Protein AF-A0A4Z2G639-F1 (afdb_monomer)

Sequence (132 aa):
MSANEDQEIGDLEDSKAFILDLAWPELYPEAAPQISLDAFFNNRISAETKQLILSQLEEQVEANLGTAMMYTLFEWAKENQEALMENHKPVVALISSIDASANMAKKKEKKEQLTKSQKRRILSRTGGKDDE

InterPro domains:
  IPR006575 RWD domain [PF05773] (12-80)
  IPR006575 RWD domain [PS50908] (1-84)
  IPR016135 Ubiquitin-conjugating enzyme/RWD-like [G3DSA:3.10.110.10] (2-94)
  IPR016135 Ubiquitin-conjugating enzyme/RWD-like [SSF54495] (10-85)
  IPR042770 RWD domain-containing protein 4 [PTHR21275] (9-131)

Radius of gyration: 25.1 Å; Cα contacts (8 Å, |Δi|>4): 125; chains: 1; bounding box: 51×89×40 Å

Mean predicted aligned error: 14.55 Å

Organism: NCBI:txid230148

Nearest PDB structures (foldseek):
  7e2m-assembly2_C  TM=7.318E-01  e=2.110E-03  Homo sapiens
  2dmf-assembly1_A  TM=6.689E-01  e=9.117E-04  Homo sapiens
  2ebm-assembly1_A  TM=7.159E-01  e=3.772E-03  Homo sapiens
  2yz0-assembly1_A  TM=6.755E-01  e=7.193E-03  Saccharomyces cerevisiae
  1whq-assembly1_A  TM=3.430E-01  e=1.036E+00  Mus musculus

Foldseek 3Di:
DKDKDKDWQDDLVDPLIAIKIWIGDPPPLQDFIDIDRPPPSCVQWDPVLRVLLVVVLVVQSVVQRPHDCVVVSRVVCNVCSCVSCVVTDGPPPPPPDPDDDDDDDDDDDDDDDDDPPVVPPDPDPDDDDDDD

pLDDT: mean 77.66, std 22.77, range [35.0, 97.44]

Secondary structure (DSSP, 8-state):
--EEEEEEES-TTSTT-EEEEEEE-TTTTTSPPEEE--SGGGGGS-HHHHHHHHHHHHHHHHHHTTS--HHHHHHHHHHTHHHHTTT--------S-------------------GGGGGSSSS--------

Structure (mmCIF, N/CA/C/O backbone):
data_AF-A0A4Z2G639-F1
#
_entry.id   AF-A0A4Z2G639-F1
#
loop_
_atom_site.group_PDB
_atom_site.id
_atom_site.type_symbol
_atom_site.label_atom_id
_atom_site.label_alt_id
_atom_site.label_comp_id
_atom_site.label_asym_id
_atom_site.label_entity_id
_atom_site.label_seq_id
_atom_site.pdbx_PDB_ins_code
_atom_site.Cartn_x
_atom_site.Cartn_y
_atom_site.Cartn_z
_atom_site.occupancy
_atom_site.B_iso_or_equiv
_atom_site.auth_seq_id
_atom_site.auth_comp_id
_atom_site.auth_asym_id
_atom_site.auth_atom_id
_atom_site.pdbx_PDB_model_num
ATOM 1 N N . MET A 1 1 ? -21.035 -6.588 3.935 1.00 56.69 1 MET A N 1
ATOM 2 C CA . MET A 1 1 ? -20.489 -6.781 2.574 1.00 56.69 1 MET A CA 1
ATOM 3 C C . MET A 1 1 ? -19.144 -6.087 2.522 1.00 56.69 1 MET A C 1
ATOM 5 O O . MET A 1 1 ? -19.097 -4.927 2.907 1.00 56.69 1 MET A O 1
ATOM 9 N N . SER A 1 2 ? -18.091 -6.752 2.049 1.00 70.69 2 SER A N 1
ATOM 10 C CA . SER A 1 2 ? -16.830 -6.074 1.718 1.00 70.69 2 SER A CA 1
ATOM 11 C C . SER A 1 2 ? -16.942 -5.357 0.377 1.00 70.69 2 SER A C 1
ATOM 13 O O . SER A 1 2 ? -17.541 -5.893 -0.558 1.00 70.69 2 SER A O 1
ATOM 15 N N . ALA A 1 3 ? -16.373 -4.159 0.299 1.00 84.31 3 ALA A N 1
ATOM 16 C CA . ALA A 1 3 ? -16.181 -3.419 -0.943 1.00 84.31 3 ALA A CA 1
ATOM 17 C C . ALA A 1 3 ? -14.723 -3.576 -1.398 1.00 84.31 3 ALA A C 1
ATOM 19 O O . ALA A 1 3 ? -13.850 -3.798 -0.564 1.00 84.31 3 ALA A O 1
ATOM 20 N N . ASN A 1 4 ? -14.463 -3.443 -2.696 1.00 91.00 4 ASN A N 1
ATOM 21 C CA . ASN A 1 4 ? -13.109 -3.394 -3.249 1.00 91.00 4 ASN A CA 1
ATOM 22 C C . ASN A 1 4 ? -13.046 -2.239 -4.248 1.00 91.00 4 ASN A C 1
ATOM 24 O O . ASN A 1 4 ? -14.062 -1.946 -4.885 1.00 91.00 4 ASN A O 1
ATOM 28 N N . GLU A 1 5 ? -11.887 -1.605 -4.372 1.00 94.19 5 GLU A N 1
ATOM 29 C CA . GLU A 1 5 ? -11.663 -0.484 -5.280 1.00 94.19 5 GLU A CA 1
ATOM 30 C C . GLU A 1 5 ? -10.229 -0.516 -5.807 1.00 94.19 5 GLU A C 1
ATOM 32 O O . GLU A 1 5 ? -9.272 -0.551 -5.031 1.00 94.19 5 GLU A O 1
ATOM 37 N N . ASP A 1 6 ? -10.098 -0.510 -7.131 1.00 94.75 6 ASP A N 1
ATOM 38 C CA . ASP A 1 6 ? -8.838 -0.448 -7.852 1.00 94.75 6 ASP A CA 1
ATOM 39 C C . ASP A 1 6 ? -8.622 0.942 -8.466 1.00 94.75 6 ASP A C 1
ATOM 41 O O . ASP A 1 6 ? -9.514 1.513 -9.095 1.00 94.75 6 ASP A O 1
ATOM 45 N N . GLN A 1 7 ? -7.423 1.504 -8.285 1.00 95.75 7 GLN A N 1
ATOM 46 C CA . GLN A 1 7 ? -7.056 2.805 -8.847 1.00 95.75 7 GLN A CA 1
ATOM 47 C C . GLN A 1 7 ? -5.692 2.777 -9.540 1.00 95.75 7 GLN A C 1
ATOM 49 O O . GLN A 1 7 ? -4.706 2.239 -9.036 1.00 95.75 7 GLN A O 1
ATOM 54 N N . GLU A 1 8 ? -5.640 3.423 -10.701 1.00 96.75 8 GLU A N 1
ATOM 55 C CA . GLU A 1 8 ? -4.419 3.718 -11.445 1.00 96.75 8 GLU A CA 1
ATOM 56 C C . GLU A 1 8 ? -3.624 4.821 -10.727 1.00 96.75 8 GLU A C 1
ATOM 58 O O . GLU A 1 8 ? -4.135 5.912 -10.451 1.00 96.75 8 GLU A O 1
ATOM 63 N N . ILE A 1 9 ? -2.368 4.521 -10.399 1.00 96.56 9 ILE A N 1
ATOM 64 C CA . ILE A 1 9 ? -1.421 5.435 -9.767 1.00 96.56 9 ILE A CA 1
ATOM 65 C C . ILE A 1 9 ? -0.387 5.836 -10.820 1.00 96.56 9 ILE A C 1
ATOM 67 O O . ILE A 1 9 ? 0.469 5.032 -11.199 1.00 96.56 9 ILE A O 1
ATOM 71 N N . GLY A 1 10 ? -0.491 7.079 -11.292 1.00 93.12 10 GLY A N 1
ATOM 72 C CA . GLY A 1 10 ? 0.260 7.602 -12.436 1.00 93.12 10 GLY A CA 1
ATOM 73 C C . GLY A 1 10 ? -0.454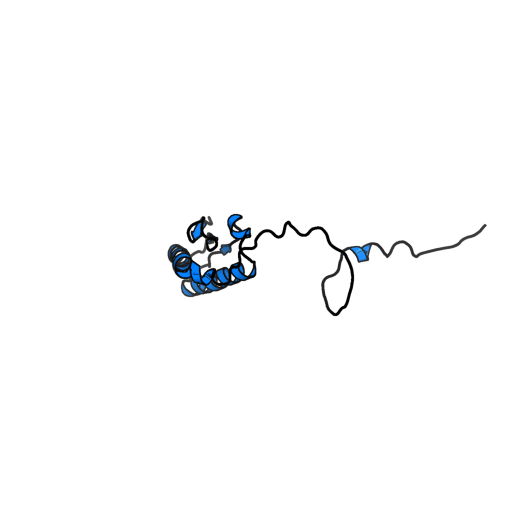 7.410 -13.777 1.00 93.12 10 GLY A C 1
ATOM 74 O O . GLY A 1 10 ? -1.551 6.862 -13.842 1.00 93.12 10 GLY A O 1
ATOM 75 N N . ASP A 1 11 ? 0.179 7.869 -14.856 1.00 92.25 11 ASP A N 1
ATOM 76 C CA . ASP A 1 11 ? -0.283 7.646 -16.232 1.00 92.25 11 ASP A CA 1
ATOM 77 C C . ASP A 1 11 ? 0.099 6.228 -16.689 1.00 92.25 11 ASP A C 1
ATOM 79 O O . ASP A 1 11 ? 1.267 5.854 -16.593 1.00 92.25 11 ASP A O 1
ATOM 83 N N . LEU A 1 12 ? -0.841 5.430 -17.208 1.00 86.38 12 LEU A N 1
ATOM 84 C CA . LEU A 1 12 ? -0.563 4.058 -17.659 1.00 86.38 12 LEU A CA 1
ATOM 85 C C . LEU A 1 12 ? 0.533 3.961 -18.740 1.00 86.38 12 LEU A C 1
ATOM 87 O O . LEU A 1 12 ? 1.171 2.905 -18.859 1.00 86.38 12 LEU A O 1
ATOM 91 N N . GLU A 1 13 ? 0.764 5.030 -19.511 1.00 86.44 13 GLU A N 1
ATOM 92 C CA . GLU A 1 13 ? 1.862 5.114 -20.481 1.00 86.44 13 GLU A CA 1
ATOM 93 C C . GLU A 1 13 ? 3.245 5.241 -19.805 1.00 86.44 13 GLU A C 1
ATOM 95 O O . GLU A 1 13 ? 4.258 4.849 -20.392 1.00 86.44 13 GLU A O 1
ATOM 100 N N . ASP A 1 14 ? 3.311 5.701 -18.550 1.00 88.56 14 ASP A N 1
ATOM 101 C CA . ASP A 1 14 ? 4.543 5.746 -17.762 1.00 88.56 14 ASP A CA 1
ATOM 102 C C . ASP A 1 14 ? 4.950 4.345 -17.278 1.00 88.56 14 ASP A C 1
ATOM 104 O O . ASP A 1 14 ? 4.170 3.571 -16.722 1.00 88.56 14 ASP A O 1
ATOM 108 N N . SER A 1 15 ? 6.239 4.045 -17.415 1.00 88.25 15 SER A N 1
ATOM 109 C CA . SER A 1 15 ? 6.935 2.924 -16.780 1.00 88.25 15 SER A CA 1
ATOM 110 C C . SER A 1 15 ? 6.800 2.858 -15.251 1.00 88.25 15 SER A C 1
ATOM 112 O O . SER A 1 15 ? 6.855 1.760 -14.693 1.00 88.25 15 SER A O 1
ATOM 114 N N . LYS A 1 16 ? 6.614 3.999 -14.572 1.00 91.62 16 LYS A N 1
ATOM 115 C CA . LYS A 1 16 ? 6.418 4.086 -13.120 1.00 91.62 16 LYS A CA 1
ATOM 116 C C . LYS A 1 16 ? 4.959 3.953 -12.678 1.00 91.62 16 LYS A C 1
ATOM 118 O O . LYS A 1 16 ? 4.710 3.995 -11.478 1.00 91.62 16 LYS A O 1
ATOM 123 N N . ALA A 1 17 ? 3.983 3.817 -13.573 1.00 94.94 17 ALA A N 1
ATOM 124 C CA . ALA A 1 17 ? 2.603 3.630 -13.128 1.00 94.94 17 ALA A CA 1
ATOM 125 C C . ALA A 1 17 ? 2.338 2.216 -12.592 1.00 94.94 17 ALA A C 1
ATOM 127 O O . ALA A 1 17 ? 2.986 1.240 -12.999 1.00 94.94 17 ALA A O 1
ATOM 128 N N . PHE A 1 18 ? 1.351 2.097 -11.710 1.00 95.88 18 PHE A N 1
ATOM 129 C CA . PHE A 1 18 ? 0.865 0.825 -11.176 1.00 95.88 18 PHE A CA 1
ATOM 130 C C . PHE A 1 18 ? -0.626 0.907 -10.835 1.00 95.88 18 PHE A C 1
ATOM 132 O O . PHE A 1 18 ? -1.164 1.992 -10.653 1.00 95.88 18 PHE A O 1
ATOM 139 N N . ILE A 1 19 ? -1.299 -0.240 -10.754 1.00 96.94 19 ILE A N 1
ATOM 140 C CA . ILE A 1 19 ? -2.681 -0.333 -10.264 1.00 96.94 19 ILE A CA 1
ATOM 141 C C . ILE A 1 19 ? -2.632 -0.745 -8.793 1.00 96.94 19 ILE A C 1
ATOM 143 O O . ILE A 1 19 ? -2.011 -1.757 -8.463 1.00 96.94 19 ILE A O 1
ATOM 147 N N . LEU A 1 20 ? -3.268 0.027 -7.918 1.00 97.31 20 LEU A N 1
ATOM 148 C CA . LEU A 1 20 ? -3.415 -0.279 -6.499 1.00 97.31 20 LEU A CA 1
ATOM 149 C C . LEU A 1 20 ? -4.822 -0.825 -6.242 1.00 97.31 20 LEU A C 1
ATOM 151 O O . LEU A 1 20 ? -5.789 -0.135 -6.542 1.00 97.31 20 LEU A O 1
ATOM 155 N N . ASP A 1 21 ? -4.927 -2.037 -5.697 1.00 96.69 21 ASP A N 1
ATOM 156 C CA . ASP A 1 21 ? -6.198 -2.692 -5.353 1.00 96.69 21 ASP A CA 1
ATOM 157 C C . ASP A 1 21 ? -6.366 -2.718 -3.827 1.00 96.69 21 ASP A C 1
ATOM 159 O O . ASP A 1 21 ? -5.476 -3.192 -3.109 1.00 96.69 21 ASP A O 1
ATOM 163 N N . LEU A 1 22 ? -7.480 -2.172 -3.331 1.00 95.25 22 LEU A N 1
ATOM 164 C CA . LEU A 1 22 ? -7.814 -2.085 -1.910 1.00 95.25 22 LEU A CA 1
ATOM 165 C C . LEU A 1 22 ? -9.144 -2.789 -1.621 1.00 95.25 22 LEU A C 1
ATOM 167 O O . LEU A 1 22 ? -10.199 -2.398 -2.121 1.00 95.25 22 LEU A O 1
ATOM 171 N N . ALA A 1 23 ? -9.100 -3.792 -0.744 1.00 94.44 23 ALA A N 1
ATOM 172 C CA . ALA A 1 23 ? -10.259 -4.549 -0.284 1.00 94.44 23 ALA A CA 1
ATOM 173 C C . ALA A 1 23 ? -10.605 -4.194 1.172 1.00 94.44 23 ALA A C 1
ATOM 175 O O . ALA A 1 23 ? -9.814 -4.398 2.099 1.00 94.44 23 ALA A O 1
ATOM 176 N N . TRP A 1 24 ? -11.815 -3.678 1.386 1.00 89.31 24 TRP A N 1
ATOM 177 C CA . TRP A 1 24 ? -12.291 -3.166 2.671 1.00 89.31 24 TRP A CA 1
ATOM 178 C C . TRP A 1 24 ? -13.007 -4.277 3.467 1.00 89.31 24 TRP A C 1
ATOM 180 O O . TRP A 1 24 ? -14.029 -4.806 3.004 1.00 89.31 24 TRP A O 1
ATOM 190 N N . PRO A 1 25 ? -12.530 -4.668 4.665 1.00 92.94 25 PRO A N 1
ATOM 191 C CA . PRO A 1 25 ? -13.255 -5.610 5.515 1.00 92.94 25 PRO A CA 1
ATOM 192 C C . PRO A 1 25 ? -14.563 -4.998 6.035 1.00 92.94 25 PRO A C 1
ATOM 194 O O . PRO A 1 25 ? -14.715 -3.785 6.130 1.00 92.94 25 PRO A O 1
ATOM 197 N N . GLU A 1 26 ? -15.500 -5.846 6.459 1.00 93.00 26 GLU A N 1
ATOM 198 C CA . GLU A 1 26 ? -16.774 -5.411 7.064 1.00 93.00 26 GLU A CA 1
ATOM 199 C C . GLU A 1 26 ? -16.602 -4.641 8.392 1.00 93.00 26 GLU A C 1
ATOM 201 O O . GLU A 1 26 ? -17.528 -3.974 8.841 1.00 93.00 26 GLU A O 1
ATOM 206 N N . LEU A 1 27 ? -15.412 -4.715 8.998 1.00 93.06 27 LEU A N 1
ATOM 207 C CA . LEU A 1 27 ? -15.015 -3.993 10.212 1.00 93.06 27 LEU A CA 1
ATOM 208 C C . LEU A 1 27 ? -14.160 -2.743 9.922 1.00 93.06 27 LEU A C 1
ATOM 210 O O . LEU A 1 27 ? -13.477 -2.262 10.815 1.00 93.06 27 LEU A O 1
ATOM 214 N N . TYR A 1 28 ? -14.112 -2.251 8.685 1.00 91.50 28 TYR A N 1
ATOM 215 C CA . TYR A 1 28 ? -13.417 -1.004 8.357 1.00 91.50 28 TYR A CA 1
ATOM 216 C C . TYR A 1 28 ? -14.220 0.222 8.854 1.00 91.50 28 TYR A C 1
ATOM 218 O O . TYR A 1 28 ? -15.435 0.249 8.633 1.00 91.50 28 TYR A O 1
ATOM 226 N N . PRO A 1 29 ? -13.584 1.266 9.433 1.00 93.88 29 PRO A N 1
ATOM 227 C CA . PRO A 1 29 ? -12.137 1.523 9.518 1.00 93.88 29 PRO A CA 1
ATOM 228 C C . PRO A 1 29 ? -11.397 0.942 10.737 1.00 93.88 29 PRO A C 1
ATOM 230 O O . PRO A 1 29 ? -10.187 1.133 10.859 1.00 93.88 29 PRO A O 1
ATOM 233 N N . GLU A 1 30 ? -12.080 0.254 11.650 1.00 93.12 30 GLU A N 1
ATOM 234 C CA . GLU A 1 30 ? -11.477 -0.372 12.835 1.00 93.12 30 GLU A CA 1
ATOM 235 C C . GLU A 1 30 ? -10.534 -1.541 12.485 1.00 93.12 30 GLU A C 1
ATOM 237 O O . GLU A 1 30 ? -9.626 -1.862 13.254 1.00 93.12 30 GLU A O 1
ATOM 242 N N . ALA A 1 31 ? -10.722 -2.159 11.318 1.00 93.12 31 ALA A N 1
ATOM 243 C CA . ALA A 1 31 ? -9.832 -3.139 10.712 1.00 93.12 31 ALA A CA 1
ATOM 244 C C . ALA A 1 31 ? -9.160 -2.578 9.447 1.00 93.12 31 ALA A C 1
ATOM 246 O O . ALA A 1 31 ? -9.798 -1.920 8.623 1.00 93.12 31 ALA A O 1
ATOM 247 N N . ALA A 1 32 ? -7.875 -2.898 9.287 1.00 94.38 32 ALA A N 1
ATOM 248 C CA . ALA A 1 32 ? -7.059 -2.512 8.141 1.00 94.38 32 ALA A CA 1
ATOM 249 C C . ALA A 1 32 ? -7.628 -3.034 6.802 1.00 94.38 32 ALA A C 1
ATOM 251 O O . ALA A 1 32 ? -8.120 -4.167 6.756 1.00 94.38 32 ALA A O 1
ATOM 252 N N . PRO A 1 33 ? -7.527 -2.262 5.702 1.00 95.25 33 PRO A N 1
ATOM 253 C CA . PRO A 1 33 ? -7.768 -2.790 4.365 1.00 95.25 33 PRO A CA 1
ATOM 254 C C . PRO A 1 33 ? -6.742 -3.862 3.996 1.00 95.25 33 PRO A C 1
ATOM 256 O O . PRO A 1 33 ? -5.585 -3.812 4.413 1.00 95.25 33 PRO A O 1
ATOM 259 N N . GLN A 1 34 ? -7.150 -4.801 3.149 1.00 95.25 34 GLN A N 1
ATOM 260 C CA . GLN A 1 34 ? -6.217 -5.671 2.447 1.00 95.25 34 GLN A CA 1
ATOM 261 C C . GLN A 1 34 ? -5.737 -4.953 1.180 1.00 95.25 34 GLN A C 1
ATOM 263 O O . GLN A 1 34 ? -6.548 -4.565 0.343 1.00 95.25 34 GLN A O 1
ATOM 268 N N . ILE A 1 35 ? -4.420 -4.806 1.040 1.00 95.94 35 ILE A N 1
ATOM 269 C CA . ILE A 1 35 ? -3.773 -4.152 -0.103 1.00 95.94 35 ILE A CA 1
ATOM 270 C C . ILE A 1 35 ? -3.224 -5.217 -1.058 1.00 95.94 35 ILE A C 1
ATOM 272 O O . ILE A 1 35 ? -2.579 -6.169 -0.613 1.00 95.94 35 ILE A O 1
ATOM 276 N N . SER A 1 36 ? -3.444 -5.066 -2.366 1.00 96.19 36 SER A N 1
ATOM 277 C CA . SER A 1 36 ? -2.835 -5.914 -3.395 1.00 96.19 36 SER A CA 1
ATOM 278 C C . SER A 1 36 ? -2.228 -5.109 -4.548 1.00 96.19 36 SER A C 1
ATOM 280 O O . SER A 1 36 ? -2.648 -4.006 -4.892 1.00 96.19 36 SER A O 1
ATOM 282 N N . LEU A 1 37 ? -1.210 -5.715 -5.162 1.00 96.56 37 LEU A N 1
ATOM 283 C CA . LEU A 1 37 ? -0.568 -5.280 -6.400 1.00 96.56 37 LEU A CA 1
ATOM 284 C C . LEU A 1 37 ? -0.577 -6.413 -7.446 1.00 96.56 37 LEU A C 1
ATOM 286 O O . LEU A 1 37 ? 0.306 -6.464 -8.309 1.00 96.56 37 LEU A O 1
ATOM 290 N N . ASP A 1 38 ? -1.543 -7.333 -7.374 1.00 95.44 38 ASP A N 1
ATOM 291 C CA . ASP A 1 38 ? -1.642 -8.525 -8.236 1.00 95.44 38 ASP A CA 1
ATOM 292 C C . ASP A 1 38 ? -2.332 -8.272 -9.588 1.00 95.44 38 ASP A C 1
ATOM 294 O O . ASP A 1 38 ? -2.367 -9.161 -10.444 1.00 95.44 38 ASP A O 1
ATOM 298 N N . ALA A 1 39 ? -2.823 -7.050 -9.823 1.00 95.06 39 ALA A N 1
ATOM 299 C CA . ALA A 1 39 ? -3.349 -6.617 -11.114 1.00 95.06 39 ALA A CA 1
ATOM 300 C C . ALA A 1 39 ? -2.367 -6.933 -12.260 1.00 95.06 39 ALA A C 1
ATOM 302 O O . ALA A 1 39 ? -1.160 -6.701 -12.151 1.00 95.06 39 ALA A O 1
ATOM 303 N N . PHE A 1 40 ? -2.881 -7.425 -13.395 1.00 93.75 40 PHE A N 1
ATOM 304 C CA . PHE A 1 40 ? -2.054 -7.919 -14.508 1.00 93.75 40 PHE A CA 1
ATOM 305 C C . PHE A 1 40 ? -1.037 -6.885 -15.025 1.00 93.75 40 PHE A C 1
ATOM 307 O O . PHE A 1 40 ? 0.086 -7.241 -15.384 1.00 93.75 40 PHE A O 1
ATOM 314 N N . PHE A 1 41 ? -1.410 -5.603 -15.009 1.00 92.56 41 PHE A N 1
ATOM 315 C CA . PHE A 1 41 ? -0.549 -4.472 -15.356 1.00 92.56 41 PHE A CA 1
ATOM 316 C C . PHE A 1 41 ? 0.750 -4.434 -14.530 1.00 92.56 41 PHE A C 1
ATOM 318 O O . PHE A 1 41 ? 1.839 -4.205 -15.061 1.00 92.56 41 PHE A O 1
ATOM 325 N N . ASN A 1 42 ? 0.665 -4.779 -13.243 1.00 94.88 42 ASN A N 1
ATOM 326 C CA . ASN A 1 42 ? 1.786 -4.768 -12.308 1.00 94.88 42 ASN A CA 1
ATOM 327 C C . ASN A 1 42 ? 2.755 -5.944 -12.502 1.00 94.88 42 ASN A C 1
ATOM 329 O O . ASN A 1 42 ? 3.751 -6.029 -11.787 1.00 94.88 42 ASN A O 1
ATOM 333 N N . ASN A 1 43 ? 2.514 -6.867 -13.440 1.00 92.94 43 ASN A N 1
ATOM 334 C CA . ASN A 1 43 ? 3.453 -7.959 -13.739 1.00 92.94 43 ASN A CA 1
ATOM 335 C C . ASN A 1 43 ? 4.802 -7.463 -14.289 1.00 92.94 43 ASN A C 1
ATOM 337 O O . ASN A 1 43 ? 5.789 -8.193 -14.236 1.00 92.94 43 ASN A O 1
ATOM 341 N N . ARG A 1 44 ? 4.861 -6.216 -14.780 1.00 89.75 44 ARG A N 1
ATOM 342 C CA . ARG A 1 44 ? 6.110 -5.536 -15.158 1.00 89.75 44 ARG A CA 1
ATOM 343 C C . ARG A 1 44 ? 6.980 -5.138 -13.955 1.00 89.75 44 ARG A C 1
ATOM 345 O O . ARG A 1 44 ? 8.177 -4.922 -14.124 1.00 89.75 44 ARG A O 1
ATOM 352 N N . ILE A 1 45 ? 6.389 -5.059 -12.759 1.00 91.81 45 ILE A N 1
ATOM 353 C CA . ILE A 1 45 ? 7.009 -4.578 -11.518 1.00 91.81 45 ILE A CA 1
ATOM 354 C C . ILE A 1 45 ? 7.671 -5.747 -10.783 1.00 91.81 45 ILE A C 1
ATOM 356 O O . ILE A 1 45 ? 7.065 -6.805 -10.599 1.00 91.81 45 ILE A O 1
ATOM 360 N N . SER A 1 46 ? 8.922 -5.563 -10.348 1.00 91.56 46 SER A N 1
ATOM 361 C CA . SER A 1 46 ? 9.657 -6.589 -9.604 1.00 91.56 46 SER A CA 1
ATOM 362 C C . SER A 1 46 ? 9.004 -6.864 -8.244 1.00 91.56 46 SER A C 1
ATOM 364 O O . SER A 1 46 ? 8.404 -5.979 -7.632 1.00 91.56 46 SER A O 1
ATOM 366 N N . ALA A 1 47 ? 9.154 -8.091 -7.736 1.00 92.06 47 ALA A N 1
ATOM 367 C CA . ALA A 1 47 ? 8.629 -8.454 -6.419 1.00 92.06 47 ALA A CA 1
ATOM 368 C C . ALA A 1 47 ? 9.199 -7.561 -5.299 1.00 92.06 47 ALA A C 1
ATOM 370 O O . ALA A 1 47 ? 8.466 -7.183 -4.395 1.00 92.06 47 ALA A O 1
ATOM 371 N N . GLU A 1 48 ? 10.473 -7.172 -5.394 1.00 92.56 48 GLU A N 1
ATOM 372 C CA . GLU A 1 48 ? 11.134 -6.248 -4.464 1.00 92.56 48 GLU A CA 1
ATOM 373 C C . GLU A 1 48 ? 10.456 -4.869 -4.439 1.00 92.56 48 GLU A C 1
ATOM 375 O O . GLU A 1 48 ? 10.091 -4.389 -3.369 1.00 92.56 48 GLU A O 1
ATOM 380 N N . THR A 1 49 ? 10.188 -4.270 -5.607 1.00 93.75 49 THR A N 1
ATOM 381 C CA . THR A 1 49 ? 9.460 -2.994 -5.690 1.00 93.75 49 THR A CA 1
ATOM 382 C C . THR A 1 49 ? 8.022 -3.135 -5.182 1.00 93.75 49 THR A C 1
ATOM 384 O O . THR A 1 49 ? 7.564 -2.277 -4.436 1.00 93.75 49 THR A O 1
ATOM 387 N N . LYS A 1 50 ? 7.317 -4.238 -5.487 1.00 95.12 50 LYS A N 1
ATOM 388 C CA . LYS A 1 50 ? 5.974 -4.485 -4.925 1.00 95.12 50 LYS A CA 1
ATOM 389 C C . LYS A 1 50 ? 5.988 -4.559 -3.394 1.00 95.12 50 LYS A C 1
ATOM 391 O O . LYS A 1 50 ? 5.111 -3.989 -2.758 1.00 95.12 50 LYS A O 1
ATOM 396 N N . GLN A 1 51 ? 6.971 -5.237 -2.797 1.00 95.50 51 GLN A N 1
ATOM 397 C CA . GLN A 1 51 ? 7.105 -5.322 -1.337 1.00 95.50 51 GLN A CA 1
ATOM 398 C C . GLN A 1 51 ? 7.436 -3.961 -0.706 1.00 95.50 51 GLN A C 1
ATOM 400 O O . GLN A 1 51 ? 6.878 -3.640 0.336 1.00 95.50 51 GLN A O 1
ATOM 405 N N . LEU A 1 52 ? 8.269 -3.136 -1.354 1.00 95.56 52 LEU A N 1
ATOM 406 C CA . LEU A 1 52 ? 8.535 -1.761 -0.913 1.00 95.56 52 LEU A CA 1
ATOM 407 C C . LEU A 1 52 ? 7.262 -0.896 -0.903 1.00 95.56 52 LEU A C 1
ATOM 409 O O . LEU A 1 52 ? 7.047 -0.146 0.047 1.00 95.56 52 LEU A O 1
ATOM 413 N N . ILE A 1 53 ? 6.426 -1.006 -1.942 1.00 96.31 53 ILE A N 1
ATOM 414 C CA . ILE A 1 53 ? 5.159 -0.265 -2.036 1.00 96.31 53 ILE A CA 1
ATOM 415 C C . ILE A 1 53 ? 4.191 -0.708 -0.936 1.00 96.31 53 ILE A C 1
ATOM 417 O O . ILE A 1 5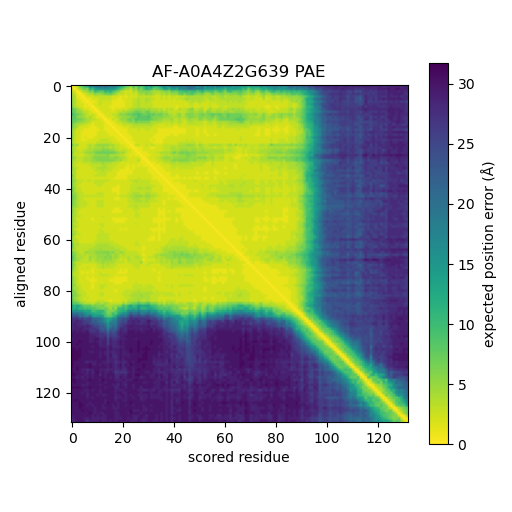3 ? 3.641 0.137 -0.235 1.00 96.31 53 ILE A O 1
ATOM 421 N N . LEU A 1 54 ? 4.016 -2.022 -0.757 1.00 97.06 54 LEU A N 1
ATOM 422 C CA . LEU A 1 54 ? 3.147 -2.575 0.285 1.00 97.06 54 LEU A CA 1
ATOM 423 C C . LEU A 1 54 ? 3.605 -2.139 1.682 1.00 97.06 54 LEU A C 1
ATOM 425 O O . LEU A 1 54 ? 2.795 -1.609 2.430 1.00 97.06 54 LEU A O 1
ATOM 429 N N . SER A 1 55 ? 4.901 -2.252 1.991 1.00 97.12 55 SER A N 1
ATOM 430 C CA . SER A 1 55 ? 5.458 -1.853 3.292 1.00 97.12 55 SER A CA 1
ATOM 431 C C . SER A 1 55 ? 5.209 -0.377 3.621 1.00 97.12 55 SER A C 1
ATOM 433 O O . SER A 1 55 ? 4.873 -0.060 4.755 1.00 97.12 55 SER A O 1
ATOM 435 N N . GLN 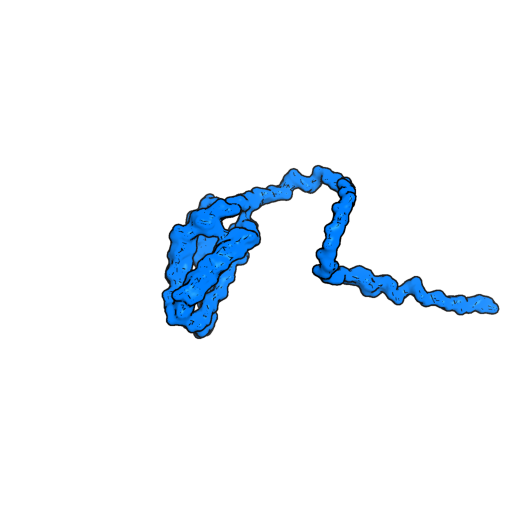A 1 56 ? 5.350 0.534 2.651 1.00 97.06 56 GLN A N 1
ATOM 436 C CA . GLN A 1 56 ? 5.099 1.960 2.898 1.00 97.06 56 GLN A CA 1
ATOM 437 C C . GLN A 1 56 ? 3.603 2.288 3.020 1.00 97.06 56 GLN A C 1
ATOM 439 O O . GLN A 1 56 ? 3.230 3.175 3.785 1.00 97.06 56 GLN A O 1
ATOM 444 N N . LEU A 1 57 ? 2.732 1.571 2.302 1.00 96.94 57 LEU A N 1
ATOM 445 C CA . LEU A 1 57 ? 1.283 1.715 2.457 1.00 96.94 57 LEU A CA 1
ATOM 446 C C . LEU A 1 57 ? 0.781 1.121 3.780 1.00 96.94 57 LEU A C 1
ATOM 448 O O . LEU A 1 57 ? -0.129 1.688 4.379 1.00 96.94 57 LEU A O 1
ATOM 452 N N . GLU A 1 58 ? 1.386 0.037 4.272 1.00 96.31 58 GLU A N 1
ATOM 453 C CA . GLU A 1 58 ? 1.112 -0.523 5.602 1.00 96.31 58 GLU A CA 1
ATOM 454 C C . GLU A 1 58 ? 1.418 0.498 6.715 1.00 96.31 58 GLU A C 1
ATOM 456 O O . GLU A 1 58 ? 0.589 0.682 7.605 1.00 96.31 58 GLU A O 1
ATOM 461 N N . GLU A 1 59 ? 2.515 1.262 6.616 1.00 97.25 59 GLU A N 1
ATOM 462 C CA . GLU A 1 59 ? 2.795 2.380 7.538 1.00 97.25 59 GLU A CA 1
ATOM 463 C C . GLU A 1 59 ? 1.687 3.453 7.512 1.00 97.25 59 GLU A C 1
ATOM 465 O O . GLU A 1 59 ? 1.283 3.957 8.564 1.00 97.25 59 GLU A O 1
ATOM 470 N N . GLN A 1 60 ? 1.141 3.782 6.332 1.00 97.00 60 GLN A N 1
ATOM 471 C CA . GLN A 1 60 ? 0.009 4.715 6.228 1.00 97.00 60 GLN A CA 1
ATOM 472 C C . GLN A 1 60 ? -1.286 4.130 6.811 1.00 97.00 60 GLN A C 1
ATOM 474 O O . GLN A 1 60 ? -2.071 4.865 7.415 1.00 97.00 60 GLN A O 1
ATOM 479 N N . VAL A 1 61 ? -1.515 2.822 6.668 1.00 96.31 61 VAL A N 1
ATOM 480 C CA . VAL A 1 61 ? -2.661 2.129 7.273 1.00 96.31 61 VAL A CA 1
ATOM 481 C C . VAL A 1 61 ? -2.576 2.158 8.797 1.00 96.31 61 VAL A C 1
ATOM 483 O O . VAL A 1 61 ? -3.557 2.525 9.445 1.00 96.31 61 VAL A O 1
ATOM 486 N N . GLU A 1 62 ? -1.421 1.827 9.382 1.00 95.69 62 GLU A N 1
ATOM 487 C CA . GLU A 1 62 ? -1.227 1.875 10.837 1.00 95.69 62 GLU A CA 1
ATOM 488 C C . GLU A 1 62 ? -1.420 3.295 11.390 1.00 95.69 62 GLU A C 1
ATOM 490 O O . GLU A 1 62 ? -2.096 3.475 12.404 1.00 95.69 62 GLU A O 1
ATOM 495 N N . ALA A 1 63 ? -0.902 4.313 10.694 1.00 95.62 63 ALA A N 1
ATOM 496 C CA . ALA A 1 63 ? -1.027 5.714 11.098 1.00 95.62 63 ALA A CA 1
ATOM 497 C C . ALA A 1 63 ? -2.473 6.252 11.074 1.00 95.62 63 ALA A C 1
ATOM 499 O O . ALA A 1 63 ? -2.773 7.212 11.785 1.00 95.62 63 ALA A O 1
ATOM 500 N N . ASN A 1 64 ? -3.366 5.652 10.275 1.00 94.81 64 ASN A N 1
ATOM 501 C CA . ASN A 1 64 ? -4.747 6.114 10.090 1.00 94.81 64 ASN A CA 1
ATOM 502 C C . ASN A 1 64 ? -5.813 5.133 10.627 1.00 94.81 64 ASN A C 1
ATOM 504 O O . ASN A 1 64 ? -7.010 5.383 10.451 1.00 94.81 64 ASN A O 1
ATOM 508 N N . LEU A 1 65 ? -5.425 4.026 11.272 1.00 95.31 65 LEU A N 1
ATOM 509 C CA . LEU A 1 65 ? -6.347 2.982 11.738 1.00 95.31 65 LEU A CA 1
ATOM 510 C C . LEU A 1 65 ? -7.447 3.537 12.665 1.00 95.31 65 LEU A C 1
ATOM 512 O O . LEU A 1 65 ? -7.191 4.362 13.541 1.00 95.31 65 LEU A O 1
ATOM 516 N N . GLY A 1 66 ? -8.693 3.090 12.469 1.00 93.38 66 GLY A N 1
ATOM 517 C CA . GLY A 1 66 ? -9.867 3.656 13.145 1.00 93.38 66 GLY A CA 1
ATOM 518 C C . GLY A 1 66 ? -10.391 4.958 12.523 1.00 93.38 66 GLY A C 1
ATOM 519 O O . GLY A 1 66 ? -11.321 5.557 13.061 1.00 93.38 66 GLY A O 1
ATOM 520 N N . THR A 1 67 ? -9.841 5.401 11.386 1.00 93.69 67 THR A N 1
ATOM 521 C CA . THR A 1 67 ? -10.352 6.537 10.603 1.00 93.69 67 THR A CA 1
ATOM 522 C C . THR A 1 67 ? -10.536 6.174 9.127 1.00 93.69 67 THR A C 1
ATOM 524 O O . THR A 1 67 ? -9.935 5.228 8.616 1.00 93.69 67 THR A O 1
ATOM 527 N N . ALA A 1 68 ? -11.391 6.915 8.418 1.00 91.44 68 ALA A N 1
ATOM 528 C CA . ALA A 1 68 ? -11.611 6.703 6.990 1.00 91.44 68 ALA A CA 1
ATOM 529 C C . ALA A 1 68 ? -10.380 7.154 6.177 1.00 91.44 68 ALA A C 1
ATOM 531 O O . ALA A 1 68 ? -10.206 8.338 5.905 1.00 91.44 68 ALA A O 1
ATOM 532 N N . MET A 1 69 ? -9.549 6.189 5.780 1.00 93.12 69 MET A N 1
ATOM 533 C CA . MET A 1 69 ? -8.245 6.393 5.134 1.00 93.12 69 MET A CA 1
ATOM 534 C C . MET A 1 69 ? -8.226 6.168 3.612 1.00 93.12 69 MET A C 1
ATOM 536 O O . MET A 1 69 ? -7.217 6.443 2.981 1.00 93.12 69 MET A O 1
ATOM 540 N N . MET A 1 70 ? -9.314 5.673 3.014 1.00 90.19 70 MET A N 1
ATOM 541 C CA . MET A 1 70 ? -9.408 5.296 1.591 1.00 90.19 70 MET A CA 1
ATOM 542 C C . MET A 1 70 ? -8.844 6.358 0.635 1.00 90.19 70 MET A C 1
ATOM 544 O O . MET A 1 70 ? -7.911 6.082 -0.114 1.00 90.19 70 MET A O 1
ATOM 548 N N . TYR A 1 71 ? -9.377 7.582 0.696 1.00 91.81 71 TYR A N 1
ATOM 549 C CA . TYR A 1 71 ? -8.898 8.695 -0.128 1.00 91.81 71 TYR A CA 1
ATOM 550 C C . TYR A 1 71 ? -7.429 9.027 0.178 1.00 91.81 71 TYR A C 1
ATOM 552 O O . TYR A 1 71 ? -6.630 9.194 -0.737 1.00 91.81 71 TYR A O 1
ATOM 560 N N . THR A 1 72 ? -7.055 9.040 1.461 1.00 94.31 72 THR A N 1
ATOM 561 C CA . THR A 1 72 ? -5.688 9.314 1.925 1.00 94.31 72 THR A CA 1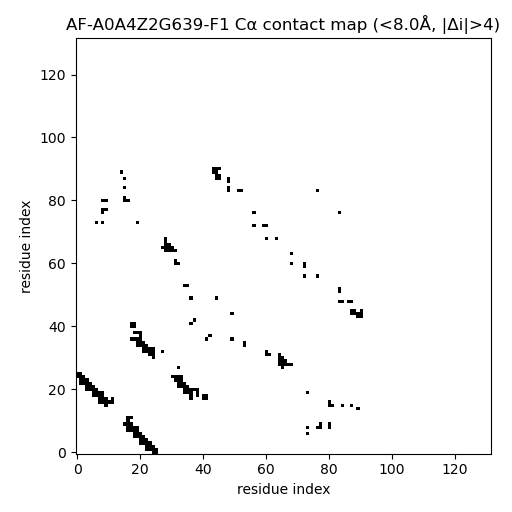
ATOM 562 C C . THR A 1 72 ? -4.670 8.324 1.359 1.00 94.31 72 THR A C 1
ATOM 564 O O . THR A 1 72 ? -3.619 8.753 0.900 1.00 94.31 72 THR A O 1
ATOM 567 N N . LEU A 1 73 ? -4.971 7.019 1.342 1.00 96.12 73 LEU A N 1
ATOM 568 C CA . LEU A 1 73 ? -4.076 5.988 0.800 1.00 96.12 73 LEU A CA 1
ATOM 569 C C . LEU A 1 73 ? -3.847 6.173 -0.704 1.00 96.12 73 LEU A C 1
ATOM 571 O O . LEU A 1 73 ? -2.708 6.107 -1.166 1.00 96.12 73 LEU A O 1
ATOM 575 N N . PHE A 1 74 ? -4.915 6.431 -1.463 1.00 96.06 74 PHE A N 1
ATOM 576 C CA . PHE A 1 74 ? -4.818 6.627 -2.907 1.00 96.06 74 PHE A CA 1
ATOM 577 C C . PHE A 1 74 ? -4.103 7.928 -3.290 1.00 96.06 74 PHE A C 1
ATOM 579 O O . PHE A 1 74 ? -3.274 7.911 -4.200 1.00 96.06 74 PHE A O 1
ATOM 586 N N . GLU A 1 75 ? -4.376 9.046 -2.612 1.00 96.44 75 GLU A N 1
ATOM 587 C CA . GLU A 1 75 ? -3.650 10.297 -2.869 1.00 96.44 75 GLU A CA 1
ATOM 588 C C . GLU A 1 75 ? -2.184 10.182 -2.448 1.00 96.44 75 GLU A C 1
ATOM 590 O O . GLU A 1 75 ? -1.305 10.534 -3.231 1.00 96.44 75 GLU A O 1
ATOM 595 N N . TRP A 1 76 ? -1.896 9.599 -1.278 1.00 97.44 76 TRP A N 1
ATOM 596 C CA . TRP A 1 76 ? -0.522 9.380 -0.823 1.00 97.44 76 TRP A CA 1
ATOM 597 C C . TRP A 1 76 ? 0.271 8.519 -1.817 1.00 97.44 76 TRP A C 1
ATOM 599 O O . TRP A 1 76 ? 1.414 8.845 -2.139 1.00 97.44 76 TRP A O 1
ATOM 609 N N . ALA A 1 77 ? -0.339 7.464 -2.370 1.00 97.19 77 ALA A N 1
ATOM 610 C CA . ALA A 1 77 ? 0.287 6.633 -3.397 1.00 97.19 77 ALA A CA 1
ATOM 611 C C . ALA A 1 77 ? 0.627 7.422 -4.678 1.00 97.19 77 ALA A C 1
ATOM 613 O O . ALA A 1 77 ? 1.680 7.180 -5.268 1.00 97.19 77 ALA A O 1
ATOM 614 N N . LYS A 1 78 ? -0.218 8.380 -5.091 1.00 96.44 78 LYS A N 1
ATOM 615 C CA . LYS A 1 78 ? 0.045 9.273 -6.239 1.00 96.44 78 LYS A CA 1
ATOM 616 C C . LYS A 1 78 ? 1.154 10.272 -5.932 1.00 96.44 78 LYS A C 1
ATOM 618 O O . LYS A 1 78 ? 2.093 10.386 -6.712 1.00 96.44 78 LYS A O 1
ATOM 623 N N . GLU A 1 79 ? 1.081 10.951 -4.788 1.00 96.88 79 GLU A N 1
ATOM 624 C CA . GLU A 1 79 ? 2.089 11.929 -4.356 1.00 96.88 79 GLU A CA 1
ATOM 625 C C . GLU A 1 79 ? 3.487 11.304 -4.224 1.00 96.88 79 GLU A C 1
ATOM 627 O O . GLU A 1 79 ? 4.488 11.951 -4.525 1.00 96.88 79 GLU A O 1
ATOM 632 N N . ASN A 1 80 ? 3.562 10.028 -3.830 1.00 96.44 80 ASN A N 1
ATOM 633 C CA . ASN A 1 80 ? 4.816 9.306 -3.613 1.00 96.44 80 ASN A CA 1
ATOM 634 C C . ASN A 1 80 ? 5.191 8.352 -4.765 1.00 96.44 80 ASN A C 1
ATOM 636 O O . ASN A 1 80 ? 6.201 7.651 -4.662 1.00 96.44 80 ASN A O 1
ATOM 640 N N . GLN A 1 81 ? 4.438 8.332 -5.875 1.00 95.31 81 GLN A N 1
ATOM 641 C CA . GLN A 1 81 ? 4.621 7.395 -6.996 1.00 95.31 81 GLN A CA 1
ATOM 642 C C . GLN A 1 81 ? 6.077 7.348 -7.492 1.00 95.31 81 GLN A C 1
ATOM 644 O O . GLN A 1 81 ? 6.638 6.269 -7.701 1.00 95.31 81 GLN A O 1
ATOM 649 N N . GLU A 1 82 ? 6.717 8.511 -7.661 1.00 92.75 82 GLU A N 1
ATOM 650 C CA . GLU A 1 82 ? 8.083 8.578 -8.185 1.00 92.75 82 GLU A CA 1
ATOM 651 C C . GLU A 1 82 ? 9.122 7.909 -7.280 1.00 92.75 82 GLU A C 1
ATOM 653 O O . GLU A 1 82 ? 10.068 7.319 -7.815 1.00 92.75 82 GLU A O 1
ATOM 658 N N . ALA A 1 83 ? 8.937 8.009 -5.958 1.00 93.94 83 ALA A N 1
ATOM 659 C CA . ALA A 1 83 ? 9.809 7.459 -4.922 1.00 93.94 83 ALA A CA 1
ATOM 660 C C . ALA A 1 83 ? 9.537 5.964 -4.702 1.00 93.94 83 ALA A C 1
ATOM 662 O O . ALA A 1 83 ? 10.461 5.151 -4.698 1.00 93.94 83 ALA A O 1
ATOM 663 N N . LEU A 1 84 ? 8.256 5.585 -4.636 1.00 93.75 84 LEU A N 1
ATOM 664 C CA . LEU A 1 84 ? 7.784 4.196 -4.608 1.00 93.75 84 LEU A CA 1
ATOM 665 C C . LEU A 1 84 ? 8.371 3.359 -5.760 1.00 93.75 84 LEU A C 1
ATOM 667 O O . LEU A 1 84 ? 8.687 2.181 -5.589 1.00 93.75 84 LEU A O 1
ATOM 671 N N . MET A 1 85 ? 8.568 3.991 -6.920 1.00 93.75 85 MET A N 1
ATOM 672 C CA . MET A 1 85 ? 9.096 3.376 -8.139 1.00 93.75 85 MET A CA 1
ATOM 673 C C . MET A 1 85 ? 10.531 3.816 -8.484 1.00 93.75 85 MET A C 1
ATOM 675 O O . MET A 1 85 ? 10.991 3.556 -9.594 1.00 93.75 85 MET A O 1
ATOM 679 N N . GLU A 1 86 ? 11.278 4.444 -7.565 1.00 88.75 86 GLU A N 1
ATOM 680 C CA . GLU A 1 86 ? 12.647 4.939 -7.825 1.00 88.75 86 GLU A CA 1
ATOM 681 C C . GLU A 1 86 ? 13.595 3.810 -8.258 1.00 88.75 86 GLU A C 1
ATOM 683 O O . GLU A 1 86 ? 14.321 3.922 -9.247 1.00 88.75 86 GLU A O 1
ATOM 688 N N . ASN A 1 87 ? 13.540 2.682 -7.549 1.00 83.19 87 ASN A N 1
ATOM 689 C CA . ASN A 1 87 ? 14.365 1.507 -7.827 1.00 83.19 87 ASN A CA 1
ATOM 690 C C . ASN A 1 87 ? 13.770 0.592 -8.913 1.00 83.19 87 ASN A C 1
ATOM 692 O O . ASN A 1 87 ? 14.338 -0.466 -9.206 1.00 83.19 87 ASN A O 1
ATOM 696 N N . HIS A 1 88 ? 12.637 0.967 -9.521 1.00 84.00 88 HIS A N 1
ATOM 697 C CA . HIS A 1 88 ? 12.006 0.148 -10.544 1.00 84.00 88 HIS A CA 1
ATOM 698 C C . HIS A 1 88 ? 12.853 0.119 -11.822 1.00 84.00 88 HIS A C 1
ATOM 700 O O . HIS A 1 88 ? 13.045 1.125 -12.503 1.00 84.00 88 HIS A O 1
ATOM 706 N N . LYS A 1 89 ? 13.333 -1.074 -12.182 1.00 75.88 89 LYS A N 1
ATOM 707 C CA . LYS A 1 89 ? 13.934 -1.339 -13.490 1.00 75.88 89 LYS A CA 1
ATOM 708 C C . LYS A 1 89 ? 12.919 -2.125 -14.316 1.00 75.88 89 LYS A C 1
ATOM 710 O O . LYS A 1 89 ? 12.525 -3.203 -13.860 1.00 75.88 89 LYS A O 1
ATOM 715 N N . PRO A 1 90 ? 12.504 -1.634 -15.499 1.00 66.88 90 PRO A N 1
ATOM 716 C CA . PRO A 1 90 ? 11.535 -2.341 -16.319 1.00 66.88 90 PRO A CA 1
ATOM 717 C C . PRO A 1 90 ? 12.096 -3.715 -16.677 1.00 66.88 90 PRO A C 1
ATOM 719 O O . PRO A 1 90 ? 13.193 -3.828 -17.233 1.00 66.88 90 PRO A O 1
ATOM 722 N N . VAL A 1 91 ? 11.346 -4.768 -16.349 1.00 59.41 91 VAL A N 1
ATOM 723 C CA . VAL A 1 91 ? 11.713 -6.147 -16.684 1.00 59.41 91 VAL A CA 1
ATOM 724 C C . VAL A 1 91 ? 11.442 -6.360 -18.173 1.00 59.41 91 VAL A C 1
ATOM 726 O O . VAL A 1 91 ? 10.439 -6.947 -18.572 1.00 59.41 91 VAL A O 1
ATOM 729 N N . VAL A 1 92 ? 12.339 -5.834 -19.013 1.00 54.25 92 VAL A N 1
ATOM 730 C CA . VAL A 1 92 ? 12.328 -6.076 -20.458 1.00 54.25 92 VAL A CA 1
ATOM 731 C C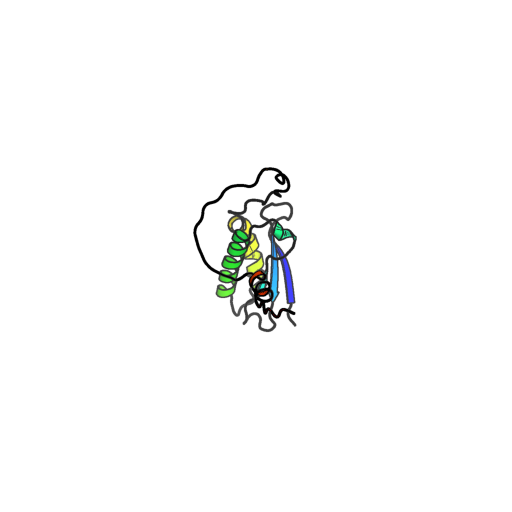 . VAL A 1 92 ? 12.387 -7.585 -20.669 1.00 54.25 92 VAL A C 1
ATOM 733 O O . VAL A 1 92 ? 13.304 -8.252 -20.186 1.00 54.25 92 VAL A O 1
ATOM 736 N N . ALA A 1 93 ? 11.375 -8.123 -21.349 1.00 47.44 93 ALA A N 1
ATOM 737 C CA . ALA A 1 93 ? 11.153 -9.556 -21.458 1.00 47.44 93 ALA A CA 1
ATOM 738 C C . ALA A 1 93 ? 12.392 -10.279 -22.014 1.00 47.44 93 ALA A C 1
ATOM 740 O O . ALA A 1 93 ? 12.731 -10.146 -23.191 1.00 47.44 93 ALA A O 1
ATOM 741 N N . LEU A 1 94 ? 13.046 -11.090 -21.175 1.00 42.69 94 LEU A N 1
ATOM 742 C CA . LEU A 1 94 ? 14.218 -11.891 -21.541 1.00 42.69 94 LEU A CA 1
ATOM 743 C C . LEU A 1 94 ? 13.816 -13.137 -22.360 1.00 42.69 94 LEU A C 1
ATOM 745 O O . LEU A 1 94 ? 14.158 -14.266 -22.018 1.00 42.69 94 LEU A O 1
ATOM 749 N N . ILE A 1 95 ? 13.084 -12.936 -23.459 1.00 47.25 95 ILE A N 1
ATOM 750 C CA . ILE A 1 95 ? 12.699 -13.979 -24.425 1.00 47.25 95 ILE A CA 1
ATOM 751 C C . ILE A 1 95 ? 13.605 -13.877 -25.666 1.00 47.25 95 ILE A C 1
ATOM 753 O O . ILE A 1 95 ? 13.135 -13.804 -26.794 1.00 47.25 95 ILE A O 1
ATOM 757 N N . SER A 1 96 ? 14.924 -13.858 -25.434 1.00 42.69 96 SER A N 1
ATOM 758 C CA . SER A 1 96 ? 15.961 -13.850 -26.485 1.00 42.69 96 SER A CA 1
ATOM 759 C C . SER A 1 96 ? 17.258 -14.567 -26.066 1.00 42.69 96 SER A C 1
ATOM 761 O O . SER A 1 96 ? 18.329 -14.190 -26.525 1.00 42.69 96 SER A O 1
ATOM 763 N N . SER A 1 97 ? 17.181 -15.594 -25.203 1.00 41.34 97 SER A N 1
ATOM 764 C CA . SER A 1 97 ? 18.340 -16.430 -24.810 1.00 41.34 97 SER A CA 1
ATOM 765 C C . SER A 1 97 ? 17.951 -17.870 -24.425 1.00 41.34 97 SER A C 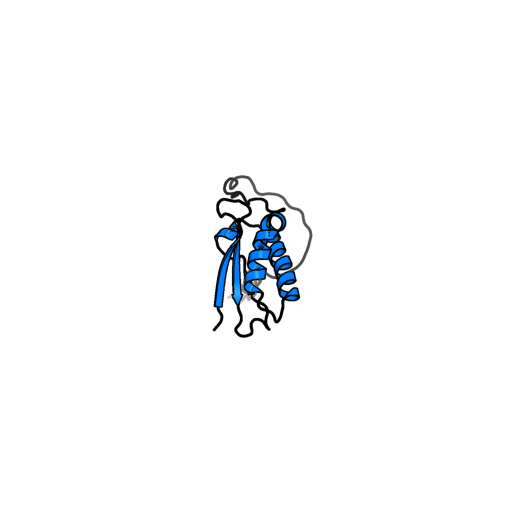1
ATOM 767 O O . SER A 1 97 ? 18.338 -18.360 -23.366 1.00 41.34 97 SER A O 1
ATOM 769 N N . ILE A 1 98 ? 17.200 -18.578 -25.278 1.00 44.94 98 ILE A N 1
ATOM 770 C CA . ILE A 1 98 ? 17.089 -20.051 -25.201 1.00 44.94 98 ILE A CA 1
ATOM 771 C C . ILE A 1 98 ? 17.981 -20.670 -26.283 1.00 44.94 98 ILE A C 1
ATOM 773 O O . ILE A 1 98 ? 17.485 -21.325 -27.189 1.00 44.94 98 ILE A O 1
ATOM 777 N N . ASP A 1 99 ? 19.293 -20.427 -26.199 1.00 45.16 99 ASP A N 1
ATOM 778 C CA . ASP A 1 99 ? 20.316 -21.315 -26.769 1.00 45.16 99 ASP A CA 1
ATOM 779 C C . ASP A 1 99 ? 21.724 -20.911 -26.291 1.00 45.16 99 ASP A C 1
ATOM 781 O O . ASP A 1 99 ? 22.289 -19.940 -26.788 1.00 45.16 99 ASP A O 1
ATOM 785 N N . ALA A 1 100 ? 22.266 -21.622 -25.288 1.00 38.94 100 ALA A N 1
ATOM 786 C CA . ALA A 1 100 ? 23.710 -21.854 -25.087 1.00 38.94 100 ALA A CA 1
ATOM 787 C C . ALA A 1 100 ? 24.010 -22.619 -23.777 1.00 38.94 100 ALA A C 1
ATOM 789 O O . ALA A 1 100 ? 24.139 -22.035 -22.707 1.00 38.94 100 ALA A O 1
ATOM 790 N N . SER A 1 101 ? 24.254 -23.923 -23.926 1.00 36.62 101 SER A N 1
ATOM 791 C CA . SER A 1 101 ? 25.139 -24.772 -23.10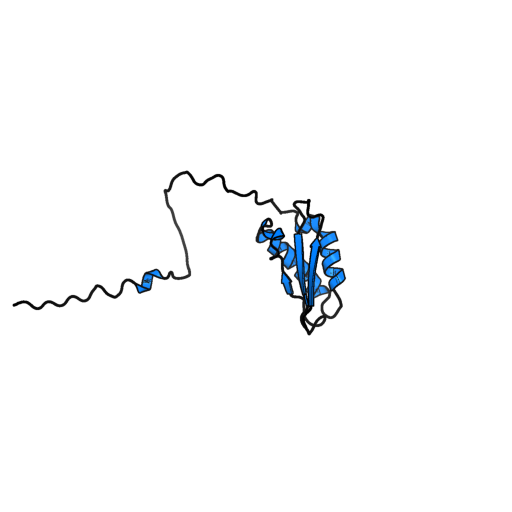5 1.00 36.62 101 SER A CA 1
ATOM 792 C C . SER A 1 101 ? 24.886 -24.984 -21.598 1.00 36.62 101 SER A C 1
ATOM 794 O O . SER A 1 101 ? 24.916 -24.091 -20.758 1.00 36.62 101 SER A O 1
ATOM 796 N N . ALA A 1 102 ? 24.836 -26.269 -21.240 1.00 39.06 102 ALA A N 1
ATOM 797 C CA . ALA A 1 102 ? 25.021 -26.772 -19.881 1.00 39.06 102 ALA A CA 1
ATOM 798 C C . ALA A 1 102 ? 26.502 -26.739 -19.418 1.00 39.06 102 ALA A C 1
ATOM 800 O O . ALA A 1 102 ? 27.406 -26.492 -20.218 1.00 39.06 102 ALA A O 1
ATOM 801 N N . ASN A 1 103 ? 26.715 -27.135 -18.149 1.00 35.00 103 ASN A N 1
ATOM 802 C CA . ASN A 1 103 ? 27.986 -27.326 -17.414 1.00 35.00 103 ASN A CA 1
ATOM 803 C C . ASN A 1 103 ? 28.695 -26.027 -16.937 1.00 35.00 103 ASN A C 1
ATOM 805 O O . ASN A 1 103 ? 28.750 -25.052 -17.665 1.00 35.00 103 ASN A O 1
ATOM 809 N N . MET A 1 104 ? 29.290 -25.940 -15.732 1.00 36.03 104 MET A N 1
ATOM 810 C CA . MET A 1 104 ? 29.557 -26.973 -14.712 1.00 36.03 104 MET A CA 1
ATOM 811 C C . MET A 1 104 ? 29.647 -26.414 -13.266 1.00 36.03 104 MET A C 1
ATOM 813 O O . MET A 1 104 ? 29.906 -25.241 -13.034 1.00 36.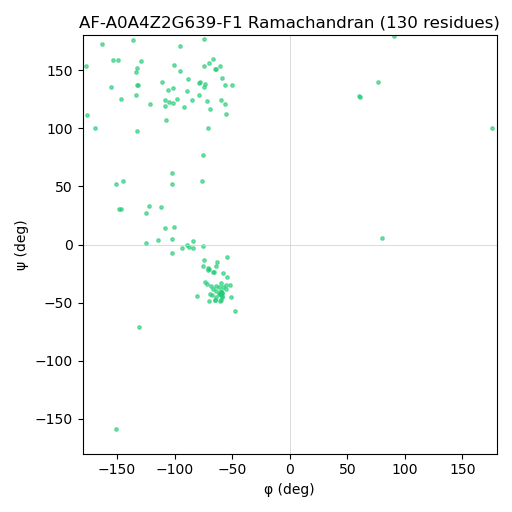03 104 MET A O 1
ATOM 817 N N . ALA A 1 105 ? 29.453 -27.304 -12.289 1.00 39.59 105 ALA A N 1
ATOM 818 C CA . ALA A 1 105 ? 29.271 -27.078 -10.849 1.00 39.59 105 ALA A CA 1
ATOM 819 C C . ALA A 1 105 ? 30.391 -26.384 -10.027 1.00 39.59 105 ALA A C 1
ATOM 821 O O . ALA A 1 105 ? 31.574 -26.643 -10.243 1.00 39.59 105 ALA A O 1
ATOM 822 N N . LYS A 1 106 ? 29.987 -25.727 -8.914 1.00 41.16 106 LYS A N 1
ATOM 823 C CA . LYS A 1 106 ? 30.257 -26.116 -7.490 1.00 41.16 106 LYS A CA 1
ATOM 824 C C . LYS A 1 106 ? 29.535 -25.145 -6.513 1.00 41.16 106 LYS A C 1
ATOM 826 O O . LYS A 1 106 ? 29.783 -23.954 -6.571 1.00 41.16 106 LYS A O 1
ATOM 831 N N . LYS A 1 107 ? 28.500 -25.566 -5.757 1.00 38.81 107 LYS A N 1
ATOM 832 C CA . LYS A 1 107 ? 28.511 -26.136 -4.370 1.00 38.81 107 LYS A CA 1
ATOM 833 C C . LYS A 1 107 ? 29.092 -25.160 -3.318 1.00 38.81 107 LYS A C 1
ATOM 835 O O . LYS A 1 107 ? 30.214 -24.724 -3.511 1.00 38.81 107 LYS A O 1
ATOM 840 N N . LYS A 1 108 ? 28.463 -24.823 -2.178 1.00 40.25 108 LYS A N 1
ATOM 841 C CA . LYS A 1 108 ? 27.583 -25.518 -1.189 1.00 40.25 108 LYS A CA 1
ATOM 842 C C . LYS A 1 108 ? 26.855 -24.449 -0.332 1.00 40.25 108 LYS A C 1
ATOM 844 O O . LYS A 1 108 ? 27.321 -23.322 -0.343 1.00 40.25 108 LYS A O 1
ATOM 849 N N . GLU A 1 109 ? 25.888 -24.679 0.566 1.00 42.28 109 GLU A N 1
ATOM 850 C CA . GLU A 1 109 ? 24.832 -25.658 0.970 1.00 42.28 109 GLU A CA 1
ATOM 851 C C . GLU A 1 109 ? 24.144 -24.935 2.174 1.00 42.28 109 GLU A C 1
ATOM 853 O O . GLU A 1 109 ? 24.813 -24.143 2.829 1.00 42.28 109 GLU A O 1
ATOM 858 N N . LYS A 1 110 ? 22.883 -25.085 2.603 1.00 39.94 110 LYS A N 1
ATOM 859 C CA . LYS A 1 110 ? 21.796 -26.091 2.507 1.00 39.94 110 LYS A CA 1
ATOM 860 C C . LYS A 1 110 ? 20.444 -25.297 2.597 1.00 39.94 110 LYS A C 1
ATOM 862 O O . LYS A 1 110 ? 20.470 -24.113 2.307 1.00 39.94 110 LYS A O 1
ATOM 867 N N . LYS A 1 111 ? 19.236 -25.773 2.953 1.00 42.56 111 LYS A N 1
ATOM 868 C CA . LYS A 1 111 ? 18.722 -27.052 3.496 1.00 42.56 111 LYS A CA 1
ATOM 869 C C . LYS A 1 111 ? 17.495 -27.598 2.729 1.00 42.56 111 LYS A C 1
ATOM 871 O O . LYS A 1 111 ? 17.605 -28.681 2.164 1.00 42.56 111 LYS A O 1
ATOM 876 N N . GLU A 1 112 ? 16.325 -26.951 2.859 1.00 47.78 112 GLU A N 1
ATOM 877 C CA . GLU A 1 112 ? 15.024 -27.656 2.930 1.00 47.78 112 GLU A CA 1
ATOM 878 C C . GLU A 1 112 ? 13.994 -27.026 1.977 1.00 47.78 112 GLU A C 1
ATOM 880 O O . GLU A 1 112 ? 13.930 -25.810 1.877 1.00 47.78 112 GLU A O 1
ATOM 885 N N . GLN A 1 113 ? 13.174 -27.769 1.227 1.00 43.34 113 GLN A N 1
ATOM 886 C CA . GLN A 1 113 ? 12.438 -28.979 1.624 1.00 43.34 113 GLN A CA 1
ATOM 887 C C . GLN A 1 113 ? 12.467 -30.124 0.580 1.00 43.34 113 GLN A C 1
ATOM 889 O O . GLN A 1 113 ? 13.043 -30.024 -0.501 1.00 43.34 113 GLN A O 1
ATOM 894 N N . LEU A 1 114 ? 11.870 -31.262 0.952 1.00 43.59 114 LEU A N 1
ATOM 895 C CA . LEU A 1 114 ? 12.023 -32.578 0.317 1.00 43.59 114 LEU A CA 1
ATOM 896 C C . LEU A 1 114 ? 11.207 -32.746 -0.983 1.00 43.59 114 LEU A C 1
ATOM 898 O O . LEU A 1 114 ? 10.035 -32.385 -1.057 1.00 43.59 114 LEU A O 1
ATOM 902 N N . THR A 1 115 ? 11.796 -33.386 -2.000 1.00 56.53 115 THR A N 1
ATOM 903 C CA . THR A 1 115 ? 11.155 -33.624 -3.308 1.00 56.53 115 THR A CA 1
ATOM 904 C C . THR A 1 115 ? 10.481 -34.999 -3.432 1.00 56.53 115 THR A C 1
ATOM 906 O O . THR A 1 115 ? 10.929 -36.008 -2.883 1.00 56.53 115 THR A O 1
ATOM 909 N N . LYS A 1 116 ? 9.409 -35.052 -4.243 1.00 51.91 116 LYS A N 1
ATOM 910 C CA . LYS A 1 116 ? 8.498 -36.203 -4.465 1.00 51.91 116 LYS A CA 1
ATOM 911 C C . LYS A 1 116 ? 9.167 -37.528 -4.898 1.00 51.91 116 LYS A C 1
ATOM 913 O O . LYS A 1 116 ? 8.513 -38.570 -4.886 1.00 51.91 116 LYS A O 1
ATOM 918 N N . SER A 1 117 ? 10.449 -37.526 -5.262 1.00 48.41 117 SER A N 1
ATOM 919 C CA . SER A 1 117 ? 11.165 -38.687 -5.813 1.00 48.41 117 SER A CA 1
ATOM 920 C C . SER A 1 117 ? 11.541 -39.763 -4.783 1.00 48.41 117 SER A C 1
ATOM 922 O O . SER A 1 117 ? 11.781 -40.907 -5.168 1.00 48.41 117 SER A O 1
ATOM 924 N N . GLN A 1 118 ? 11.556 -39.453 -3.481 1.00 48.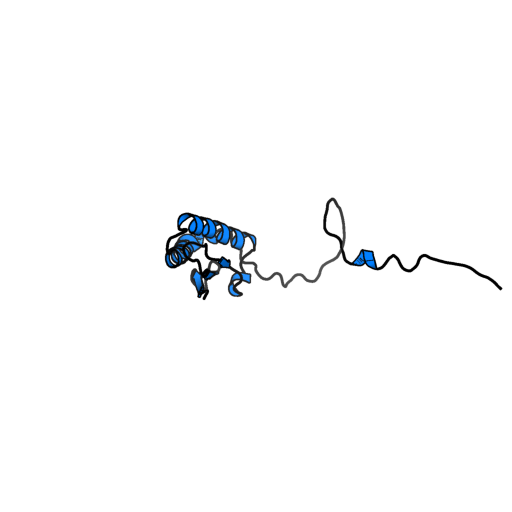12 118 GLN A N 1
ATOM 925 C CA . GLN A 1 118 ? 11.951 -40.423 -2.444 1.00 48.12 118 GLN A CA 1
ATOM 926 C C . GLN A 1 118 ? 10.936 -41.565 -2.231 1.00 48.12 118 GLN A C 1
ATOM 928 O O . GLN A 1 118 ? 11.325 -42.641 -1.783 1.00 48.12 118 GLN A O 1
ATOM 933 N N . LYS A 1 119 ? 9.663 -41.403 -2.629 1.00 52.62 119 LYS A N 1
ATOM 934 C CA . LYS A 1 119 ? 8.639 -42.461 -2.495 1.00 52.62 119 LYS A CA 1
ATOM 935 C C . LYS A 1 119 ? 8.767 -43.616 -3.505 1.00 52.62 119 LYS A C 1
ATOM 937 O O . LYS A 1 119 ? 8.130 -44.644 -3.311 1.00 52.62 119 LYS A O 1
ATOM 942 N N . ARG A 1 120 ? 9.573 -43.492 -4.573 1.00 51.53 120 ARG A N 1
ATOM 943 C CA . ARG A 1 120 ? 9.635 -44.501 -5.660 1.00 51.53 120 ARG A CA 1
ATOM 944 C C . ARG A 1 120 ? 10.737 -45.565 -5.495 1.00 51.53 120 ARG A C 1
ATOM 946 O O . ARG A 1 120 ? 10.837 -46.455 -6.330 1.00 51.53 120 ARG A O 1
ATOM 953 N N . ARG A 1 121 ? 11.578 -45.494 -4.453 1.00 52.28 121 ARG A N 1
ATOM 954 C CA . ARG A 1 121 ? 12.792 -46.334 -4.313 1.00 52.28 121 ARG A CA 1
ATOM 955 C C . ARG A 1 121 ? 12.731 -47.373 -3.179 1.00 52.28 121 ARG A C 1
ATOM 957 O O . ARG A 1 121 ? 13.757 -47.662 -2.573 1.00 52.28 121 ARG A O 1
ATOM 964 N N . ILE A 1 122 ? 11.545 -47.915 -2.882 1.00 53.00 122 ILE A N 1
ATOM 965 C CA . ILE A 1 122 ? 11.332 -48.858 -1.759 1.00 53.00 122 ILE A CA 1
ATOM 966 C C . ILE A 1 122 ? 10.695 -50.198 -2.206 1.00 53.00 122 ILE A C 1
ATOM 968 O O . ILE A 1 122 ? 10.483 -51.072 -1.378 1.00 53.00 122 ILE A O 1
ATOM 972 N N . LEU A 1 123 ? 10.426 -50.416 -3.504 1.00 50.09 123 LEU A N 1
ATOM 973 C CA . LEU A 1 123 ? 9.686 -51.605 -3.982 1.00 50.09 123 LEU A CA 1
ATOM 974 C C . LEU A 1 123 ? 10.430 -52.478 -5.015 1.00 50.09 123 LEU A C 1
ATOM 976 O O . LEU A 1 123 ? 9.820 -53.046 -5.913 1.00 50.09 123 LEU A O 1
ATOM 980 N N . SER A 1 124 ? 11.758 -52.577 -4.915 1.00 50.31 124 SER A N 1
ATOM 981 C CA . SER A 1 124 ? 12.566 -53.423 -5.816 1.00 50.31 124 SER A CA 1
ATOM 982 C C . SER A 1 124 ? 13.797 -54.049 -5.144 1.00 50.31 124 SER A C 1
ATOM 984 O O . SER A 1 124 ? 14.821 -54.277 -5.786 1.00 50.31 124 SER A O 1
ATOM 986 N N . ARG A 1 125 ? 13.721 -54.326 -3.832 1.00 56.44 125 ARG A N 1
ATOM 987 C CA . ARG A 1 125 ? 14.813 -54.976 -3.082 1.00 56.44 125 ARG A CA 1
ATOM 988 C C . ARG A 1 125 ? 14.333 -55.937 -1.984 1.00 56.44 125 ARG A C 1
ATOM 990 O O . ARG A 1 125 ? 14.768 -55.853 -0.840 1.00 56.44 125 ARG A O 1
ATOM 997 N N . THR A 1 126 ? 13.501 -56.898 -2.366 1.00 47.00 126 THR A N 1
ATOM 998 C CA . THR A 1 126 ? 13.339 -58.171 -1.646 1.00 47.00 126 THR A CA 1
ATOM 999 C C . THR A 1 126 ? 13.398 -59.290 -2.673 1.00 47.00 126 THR A C 1
ATOM 1001 O O . THR A 1 126 ? 12.422 -59.546 -3.371 1.00 47.00 126 THR A O 1
ATOM 1004 N N . GLY A 1 127 ? 14.573 -59.902 -2.810 1.00 44.34 127 GLY A N 1
ATOM 1005 C CA . GLY A 1 127 ? 14.709 -61.168 -3.521 1.00 44.34 127 GLY A CA 1
ATOM 1006 C C . GLY A 1 127 ? 14.480 -62.323 -2.551 1.00 44.34 127 GLY A C 1
ATOM 1007 O O . GLY A 1 127 ? 14.915 -62.249 -1.402 1.00 44.34 127 GLY A O 1
ATOM 1008 N N . GLY A 1 128 ? 13.834 -63.375 -3.035 1.00 43.72 128 GLY A N 1
ATOM 1009 C CA . GLY A 1 128 ? 13.813 -64.701 -2.432 1.00 43.72 128 GLY A CA 1
ATOM 1010 C C . GLY A 1 128 ? 14.070 -65.699 -3.552 1.00 43.72 128 GLY A C 1
ATOM 1011 O O . GLY A 1 128 ? 13.453 -65.594 -4.611 1.00 43.72 128 GLY A O 1
ATOM 1012 N N . LYS A 1 129 ? 15.041 -66.590 -3.350 1.00 46.31 129 LYS A N 1
ATOM 1013 C CA . LYS A 1 129 ? 15.192 -67.799 -4.167 1.00 46.31 129 LYS A CA 1
ATOM 1014 C C . LYS A 1 129 ? 14.029 -68.730 -3.818 1.00 46.31 129 LYS A C 1
ATOM 1016 O O . LYS A 1 129 ? 13.527 -68.625 -2.708 1.00 46.31 129 LYS A O 1
ATOM 1021 N N . ASP A 1 130 ? 13.668 -69.621 -4.726 1.00 44.38 130 ASP A N 1
ATOM 1022 C CA . ASP A 1 130 ? 13.701 -71.058 -4.447 1.00 44.38 130 ASP A CA 1
ATOM 1023 C C . ASP A 1 130 ? 13.845 -71.786 -5.791 1.00 44.38 130 ASP A C 1
ATOM 1025 O O . ASP A 1 130 ? 13.274 -71.368 -6.801 1.00 44.38 130 ASP A O 1
ATOM 1029 N N . ASP A 1 131 ? 14.736 -72.773 -5.805 1.00 46.97 131 ASP A N 1
ATOM 1030 C CA . ASP A 1 131 ? 15.108 -73.576 -6.969 1.00 46.97 131 ASP A CA 1
ATOM 1031 C C . ASP A 1 131 ? 14.272 -74.886 -6.994 1.00 46.97 131 ASP A C 1
ATOM 1033 O O . ASP A 1 131 ? 13.547 -75.183 -6.045 1.00 46.97 131 ASP A O 1
ATOM 1037 N N . GLU A 1 132 ? 14.389 -75.607 -8.113 1.00 40.94 132 GLU A N 1
ATOM 1038 C CA . GLU A 1 132 ? 13.815 -76.916 -8.519 1.00 40.94 132 GLU A CA 1
ATOM 1039 C C . GLU A 1 132 ? 13.498 -77.969 -7.428 1.00 40.94 132 GLU A C 1
ATOM 1041 O O . GLU A 1 132 ? 14.388 -78.283 -6.603 1.00 40.94 132 GLU A O 1
#

Solvent-accessible surface area (backbone atoms only — not comparable to full-atom values): 8716 Å² total; per-residue (Å²): 121,66,54,72,52,74,45,76,33,64,56,84,88,44,90,64,33,42,49,45,36,40,35,37,47,78,55,52,41,74,37,76,63,50,77,45,61,79,50,76,81,32,71,53,54,52,71,69,46,52,50,54,43,50,56,57,50,48,54,53,46,67,77,37,61,64,40,94,41,70,68,57,56,57,51,50,48,46,79,40,32,70,66,58,34,61,86,63,64,81,64,71,79,86,85,82,75,95,80,83,82,83,86,84,91,82,90,88,87,87,91,84,84,89,68,87,70,73,78,74,78,79,84,86,83,81,87,76,88,84,81,136